Protein AF-A0A7C3GL81-F1 (afdb_monomer_lite)

Structure (mmCIF, N/CA/C/O backbone):
data_AF-A0A7C3GL81-F1
#
_entry.id   AF-A0A7C3GL81-F1
#
loop_
_atom_site.group_PDB
_atom_site.id
_atom_site.type_symbol
_atom_site.label_atom_id
_atom_site.label_alt_id
_atom_site.label_comp_id
_atom_site.label_asym_id
_atom_site.label_entity_id
_atom_site.label_seq_id
_atom_site.pdbx_PDB_ins_code
_atom_site.Cartn_x
_atom_site.Cartn_y
_atom_site.Cartn_z
_atom_site.occupancy
_atom_site.B_iso_or_equiv
_atom_site.auth_seq_id
_atom_site.auth_comp_id
_atom_site.auth_asym_id
_atom_site.auth_atom_id
_atom_site.pdbx_PDB_model_num
ATOM 1 N N . MET A 1 1 ? -29.809 -11.825 42.751 1.00 49.56 1 MET A N 1
ATOM 2 C CA . MET A 1 1 ? -29.399 -10.434 43.051 1.00 49.56 1 MET A CA 1
ATOM 3 C C . MET A 1 1 ? -27.890 -10.346 43.353 1.00 49.56 1 MET A C 1
ATOM 5 O O . MET A 1 1 ? -27.544 -10.144 44.506 1.00 49.56 1 MET A O 1
ATOM 9 N N . PRO A 1 2 ? -26.972 -10.504 42.373 1.00 63.97 2 PRO A N 1
ATOM 10 C CA . PRO A 1 2 ? -25.518 -10.467 42.632 1.00 63.97 2 PRO A CA 1
ATOM 11 C C . PRO A 1 2 ? -24.850 -9.123 42.274 1.00 63.97 2 PRO A C 1
ATOM 13 O O . PRO A 1 2 ? -23.779 -8.799 42.774 1.00 63.97 2 PRO A O 1
ATOM 16 N N . THR A 1 3 ? -25.470 -8.315 41.407 1.00 67.38 3 THR A N 1
ATOM 17 C CA . THR A 1 3 ? -24.826 -7.128 40.818 1.00 67.38 3 THR A CA 1
ATOM 18 C C . THR A 1 3 ? -24.644 -5.985 41.809 1.00 67.38 3 THR A C 1
ATOM 20 O O . THR A 1 3 ? -23.680 -5.244 41.684 1.00 67.38 3 THR A O 1
ATOM 23 N N . TYR A 1 4 ? -25.535 -5.834 42.795 1.00 77.88 4 TYR A N 1
ATOM 24 C CA . TYR A 1 4 ? -25.469 -4.733 43.765 1.00 77.88 4 TYR A CA 1
ATOM 25 C C . TYR A 1 4 ? -24.313 -4.908 44.761 1.00 77.88 4 TYR A C 1
ATOM 27 O O . TYR A 1 4 ? -23.528 -3.982 44.933 1.00 77.88 4 TYR A O 1
ATOM 35 N N . GLN A 1 5 ? -24.159 -6.108 45.339 1.00 81.31 5 GLN A N 1
ATOM 36 C CA . GLN A 1 5 ? -23.033 -6.439 46.227 1.00 81.31 5 GLN A CA 1
ATOM 37 C C . GLN A 1 5 ? -21.693 -6.351 45.489 1.00 81.31 5 GLN A C 1
ATOM 39 O O . GLN A 1 5 ? -20.753 -5.744 45.992 1.00 81.31 5 GLN A O 1
ATOM 44 N N . ALA A 1 6 ? -21.633 -6.866 44.256 1.00 81.38 6 ALA A N 1
ATOM 45 C CA . ALA A 1 6 ? -20.440 -6.751 43.425 1.00 81.38 6 ALA A CA 1
ATOM 46 C C . ALA A 1 6 ? -20.086 -5.281 43.132 1.00 81.38 6 ALA A C 1
ATOM 48 O O . ALA A 1 6 ? -18.950 -4.872 43.347 1.00 81.38 6 ALA A O 1
ATOM 49 N N . CYS A 1 7 ? -21.053 -4.457 42.709 1.00 87.75 7 CYS A N 1
ATOM 50 C CA . CYS A 1 7 ? -20.833 -3.025 42.474 1.00 87.75 7 CYS A CA 1
ATOM 51 C C . CYS A 1 7 ? -20.279 -2.314 43.722 1.00 87.75 7 CYS A C 1
ATOM 53 O O . CYS A 1 7 ? -19.365 -1.500 43.609 1.00 87.75 7 CYS A O 1
ATOM 55 N N . GLN A 1 8 ? -20.777 -2.676 44.908 1.00 84.44 8 GLN A N 1
ATOM 56 C CA . GLN A 1 8 ? -20.340 -2.118 46.186 1.00 84.44 8 GLN A CA 1
ATOM 57 C C . GLN A 1 8 ? -18.886 -2.491 46.526 1.00 84.44 8 GLN A C 1
ATOM 59 O O . GLN A 1 8 ? -18.119 -1.618 46.921 1.00 84.44 8 GLN A O 1
ATOM 64 N N . TRP A 1 9 ? -18.482 -3.749 46.307 1.00 88.81 9 TRP A N 1
ATOM 65 C CA . TRP A 1 9 ? -17.092 -4.195 46.498 1.00 88.81 9 TRP A CA 1
ATOM 66 C C . TRP A 1 9 ? -16.104 -3.535 45.535 1.00 88.81 9 TRP A C 1
ATOM 68 O O . TRP A 1 9 ? -14.970 -3.262 45.916 1.00 88.81 9 TRP A O 1
ATOM 78 N N . PHE A 1 10 ? -16.532 -3.243 44.306 1.00 86.25 10 PHE A N 1
ATOM 79 C CA . PHE A 1 10 ? -15.693 -2.595 43.294 1.00 86.25 10 PHE A CA 1
ATOM 80 C C . PHE A 1 10 ? -15.758 -1.057 43.324 1.00 86.25 10 PHE A C 1
ATOM 82 O O . PHE A 1 10 ? -15.148 -0.409 42.477 1.00 86.25 10 PHE A O 1
ATOM 89 N N . GLY A 1 11 ? -16.491 -0.456 44.271 1.00 90.81 11 GLY A N 1
ATOM 90 C CA . GLY A 1 11 ? -16.599 1.002 44.397 1.00 90.81 11 GLY A CA 1
ATOM 91 C C . GLY A 1 11 ? -17.314 1.681 43.221 1.00 90.81 11 GLY A C 1
ATOM 92 O O . GLY A 1 11 ? -17.071 2.852 42.939 1.00 90.81 11 GLY A O 1
ATOM 93 N N . VAL A 1 12 ? -18.187 0.959 42.515 1.00 89.12 12 VAL A N 1
ATOM 94 C CA . VAL A 1 12 ? -18.906 1.455 41.333 1.00 89.12 12 VAL A CA 1
ATOM 95 C C . VAL A 1 12 ? -20.392 1.550 41.644 1.00 89.12 12 VAL A C 1
ATOM 97 O O . VAL A 1 12 ? -20.953 0.689 42.318 1.00 89.12 12 VAL A O 1
ATOM 100 N N . THR A 1 13 ? -21.079 2.571 41.132 1.00 92.00 13 THR A N 1
ATOM 101 C CA . THR A 1 13 ? -22.537 2.616 41.289 1.00 92.00 13 THR A CA 1
ATOM 102 C C . THR A 1 13 ? -23.201 1.617 40.330 1.00 92.00 13 THR A C 1
ATOM 104 O O . THR A 1 13 ? -22.760 1.472 39.184 1.00 92.00 13 THR A O 1
ATOM 107 N N . PRO A 1 14 ? -24.300 0.956 40.733 1.00 88.50 14 PRO A N 1
ATOM 108 C CA . PRO A 1 14 ? -25.060 0.076 39.843 1.00 88.50 14 PRO A CA 1
ATOM 109 C C . PRO A 1 14 ? -25.493 0.774 38.547 1.00 88.50 14 PRO A C 1
ATOM 111 O O . PRO A 1 14 ? -25.422 0.187 37.469 1.00 88.50 14 PRO A O 1
ATOM 114 N N . GLN A 1 15 ? -25.861 2.056 38.630 1.00 88.69 15 GLN A N 1
ATOM 115 C CA . GLN A 1 15 ? -26.207 2.876 37.469 1.00 88.69 15 GLN A CA 1
ATOM 116 C C . GLN A 1 15 ? -25.022 3.036 36.506 1.00 88.69 15 GLN A C 1
ATOM 118 O O . GLN A 1 15 ? -25.187 2.847 35.301 1.00 88.69 15 GLN A O 1
ATOM 123 N N . ALA A 1 16 ? -23.821 3.322 37.019 1.00 89.44 16 ALA A N 1
ATOM 124 C CA . ALA A 1 16 ? -22.616 3.414 36.199 1.00 89.44 16 ALA A CA 1
ATOM 125 C C . ALA A 1 16 ? -22.264 2.069 35.541 1.00 89.44 16 ALA A C 1
ATOM 127 O O . ALA A 1 16 ? -21.903 2.051 34.364 1.00 89.44 16 ALA A O 1
ATOM 128 N N . TYR A 1 17 ? -22.444 0.944 36.245 1.00 90.19 17 TYR A N 1
ATOM 129 C CA . TYR A 1 17 ? -22.251 -0.399 35.684 1.00 90.19 17 TYR A CA 1
ATOM 130 C C . TYR A 1 17 ? -23.191 -0.675 34.501 1.00 90.19 17 TYR A C 1
ATOM 132 O O . TYR A 1 17 ? -22.742 -1.067 33.421 1.00 90.19 17 TYR A O 1
ATOM 140 N N . TYR A 1 18 ? -24.495 -0.431 34.660 1.00 91.81 18 TYR A N 1
ATOM 141 C CA . TYR A 1 18 ? -25.458 -0.647 33.576 1.00 91.81 18 TYR A CA 1
ATOM 142 C C . TYR A 1 18 ? -25.255 0.327 32.409 1.00 91.81 18 TYR A C 1
ATOM 144 O O . TYR A 1 18 ? -25.383 -0.073 31.251 1.00 91.81 18 TYR A O 1
ATOM 152 N N . GLN A 1 19 ? -24.883 1.581 32.681 1.00 91.94 19 GLN A N 1
ATOM 153 C CA . GLN A 1 19 ? -24.527 2.547 31.640 1.00 91.94 19 GLN A CA 1
ATOM 154 C C . GLN A 1 19 ? -23.263 2.137 30.876 1.00 91.94 19 GLN A C 1
ATOM 156 O O . GLN A 1 19 ? -23.238 2.248 29.652 1.00 91.94 19 GLN A O 1
ATOM 161 N N . ALA A 1 20 ? -22.224 1.646 31.561 1.00 91.31 20 ALA A N 1
ATOM 162 C CA . ALA A 1 20 ? -21.022 1.108 30.929 1.00 91.31 20 ALA A CA 1
ATOM 163 C C . ALA A 1 20 ? -21.363 -0.084 30.030 1.00 91.31 20 ALA A C 1
ATOM 165 O O . ALA A 1 20 ? -21.107 -0.011 28.833 1.00 91.31 20 ALA A O 1
ATOM 166 N N . ARG A 1 21 ? -22.094 -1.082 30.546 1.00 92.81 21 ARG A N 1
ATOM 167 C CA . ARG A 1 21 ? -22.552 -2.215 29.729 1.00 92.81 21 ARG A CA 1
ATOM 168 C C . ARG A 1 21 ? -23.372 -1.784 28.519 1.00 92.81 21 ARG A C 1
ATOM 170 O O . ARG A 1 21 ? -23.190 -2.327 27.437 1.00 92.81 21 ARG A O 1
ATOM 177 N N . LYS A 1 22 ? -24.259 -0.796 28.667 1.00 94.06 22 LYS A N 1
ATOM 178 C CA . LYS A 1 22 ? -25.040 -0.265 27.542 1.00 94.06 22 LYS A CA 1
ATOM 179 C C . LYS A 1 22 ? -24.151 0.420 26.499 1.00 94.06 22 LYS A C 1
ATOM 181 O O . LYS A 1 22 ? -24.423 0.289 25.310 1.00 94.06 22 LYS A O 1
ATOM 186 N N . ARG A 1 23 ? -23.101 1.136 26.921 1.00 94.00 23 ARG A N 1
ATOM 187 C CA . ARG A 1 23 ? -22.099 1.714 26.009 1.00 94.00 23 ARG A CA 1
ATOM 188 C C . ARG A 1 23 ? -21.318 0.625 25.283 1.00 94.00 23 ARG A C 1
ATOM 190 O O . ARG A 1 23 ? -21.153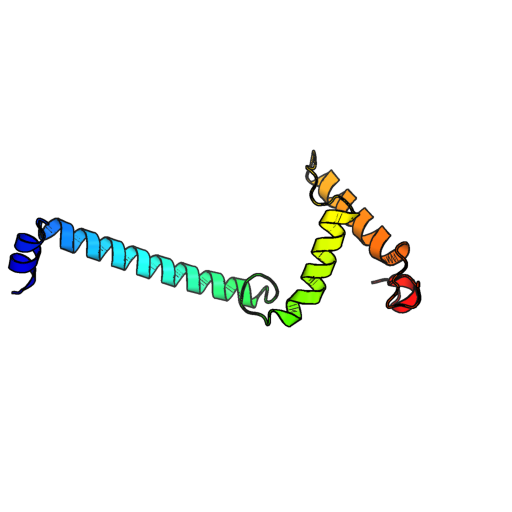 0.742 24.076 1.00 94.00 23 ARG A O 1
ATOM 197 N N . ASP A 1 24 ? -20.900 -0.419 25.989 1.00 95.19 24 ASP A N 1
ATOM 198 C CA . ASP A 1 24 ? -20.142 -1.526 25.402 1.00 95.19 24 ASP A CA 1
ATOM 199 C C . ASP A 1 24 ? -20.989 -2.285 24.382 1.00 95.19 24 ASP A C 1
ATOM 201 O O . ASP A 1 24 ? -20.570 -2.428 23.242 1.00 95.19 24 ASP A O 1
ATOM 205 N N . LEU A 1 25 ? -22.238 -2.619 24.722 1.00 94.75 25 LEU A N 1
ATOM 206 C CA . LEU A 1 25 ? -23.193 -3.211 23.779 1.00 94.75 25 LEU A CA 1
ATOM 207 C C . LEU A 1 25 ? -23.406 -2.337 22.536 1.00 94.75 25 LEU A C 1
ATOM 209 O O . LEU A 1 25 ? -23.529 -2.852 21.428 1.00 94.75 25 LEU A O 1
ATOM 213 N N . ARG A 1 26 ? -23.446 -1.009 22.704 1.00 95.00 26 ARG A N 1
ATOM 214 C CA . ARG A 1 26 ? -23.606 -0.074 21.584 1.00 95.00 26 ARG A CA 1
ATOM 215 C C . ARG A 1 26 ? -22.363 -0.039 20.694 1.00 95.00 26 ARG A C 1
ATOM 217 O O . ARG A 1 26 ? -22.514 -0.074 19.479 1.00 95.00 26 ARG A O 1
ATOM 224 N N . LYS A 1 27 ? -21.165 -0.027 21.289 1.00 94.00 27 LYS A N 1
ATOM 225 C CA . LYS A 1 27 ? -19.887 -0.131 20.566 1.00 94.00 27 LYS A CA 1
ATOM 226 C C . LYS A 1 27 ? -19.766 -1.458 19.831 1.00 94.00 27 LYS A C 1
ATOM 228 O O . LYS A 1 27 ? -19.325 -1.470 18.692 1.00 94.00 27 LYS A O 1
ATOM 233 N N . GLU A 1 28 ? -20.169 -2.556 20.463 1.00 95.62 28 GLU A N 1
ATOM 234 C CA . GLU A 1 28 ? -20.166 -3.889 19.863 1.00 95.62 28 GLU A CA 1
ATOM 235 C C . GLU A 1 28 ? -21.101 -3.923 18.648 1.00 95.62 28 GLU A C 1
ATOM 237 O O . GLU A 1 28 ? -20.696 -4.333 17.566 1.00 95.62 28 GLU A O 1
ATOM 242 N N . ALA A 1 29 ? -22.328 -3.411 18.792 1.00 94.88 29 ALA A N 1
ATOM 243 C CA . ALA A 1 29 ? -23.290 -3.327 17.695 1.00 94.88 29 ALA A CA 1
ATOM 244 C C . ALA A 1 29 ? -22.781 -2.450 16.538 1.00 94.88 29 ALA A C 1
ATOM 246 O O . ALA A 1 29 ? -22.895 -2.828 15.372 1.00 94.88 29 ALA A O 1
ATOM 247 N N . GLU A 1 30 ? -22.185 -1.299 16.851 1.00 96.12 30 GLU A N 1
ATOM 248 C CA . GLU A 1 30 ? -21.570 -0.413 15.863 1.00 96.12 30 GLU A CA 1
ATOM 249 C C . GLU A 1 30 ? -20.381 -1.085 15.164 1.00 96.12 30 GLU A C 1
ATOM 251 O O . GLU A 1 30 ? -20.305 -1.083 13.936 1.00 96.12 30 GLU A O 1
ATOM 256 N N . ALA A 1 31 ? -19.494 -1.735 15.919 1.00 93.25 31 ALA A N 1
ATOM 257 C CA . ALA A 1 31 ? -18.364 -2.476 15.377 1.00 93.25 31 ALA A CA 1
ATOM 258 C C . ALA A 1 31 ? -18.829 -3.608 14.453 1.00 93.25 31 ALA A C 1
ATOM 260 O O . ALA A 1 31 ? -18.269 -3.779 13.373 1.00 93.25 31 ALA A O 1
ATOM 261 N N . GLN A 1 32 ? -19.882 -4.342 14.822 1.00 94.25 32 GLN A N 1
ATOM 262 C CA . GLN A 1 32 ? -20.465 -5.381 13.970 1.00 94.25 32 GLN A CA 1
ATOM 263 C C . GLN A 1 32 ? -21.007 -4.806 12.657 1.00 94.25 32 GLN A C 1
ATOM 265 O O . GLN A 1 32 ? -20.755 -5.372 11.591 1.00 94.25 32 GLN A O 1
ATOM 270 N N . LEU A 1 33 ? -21.687 -3.656 12.709 1.00 95.38 33 LEU A N 1
ATOM 271 C CA . LEU A 1 33 ? -22.167 -2.968 11.511 1.00 95.38 33 LEU A CA 1
ATOM 272 C C . LEU A 1 33 ? -21.003 -2.518 10.616 1.00 95.38 33 LEU A C 1
ATOM 274 O O . LEU A 1 33 ? -21.011 -2.780 9.413 1.00 95.38 33 LEU A O 1
ATOM 278 N N . ILE A 1 34 ? -19.973 -1.900 11.199 1.00 93.88 34 ILE A N 1
ATOM 279 C CA . ILE A 1 34 ? -18.763 -1.483 10.479 1.00 93.88 34 ILE A CA 1
ATOM 280 C C . ILE A 1 34 ? -18.090 -2.693 9.827 1.00 93.88 34 ILE A C 1
ATOM 282 O O . ILE A 1 34 ? -17.746 -2.642 8.647 1.00 93.88 34 ILE A O 1
ATOM 286 N N . LEU A 1 35 ? -17.932 -3.801 10.554 1.00 89.38 35 LEU A N 1
ATOM 287 C CA . LEU A 1 35 ? -17.336 -5.024 10.020 1.00 89.38 35 LEU A CA 1
ATOM 288 C C . LEU A 1 35 ? -18.149 -5.592 8.854 1.00 89.38 35 LEU A C 1
ATOM 290 O O . LEU A 1 35 ? -17.558 -6.039 7.870 1.00 89.38 35 LEU A O 1
ATOM 294 N N . ALA A 1 36 ? -19.480 -5.558 8.931 1.00 90.38 36 ALA A N 1
ATOM 295 C CA . ALA A 1 36 ? -20.344 -5.968 7.831 1.00 90.38 36 ALA A CA 1
ATOM 296 C C . ALA A 1 36 ? -20.135 -5.083 6.588 1.00 90.38 36 ALA A C 1
ATOM 298 O O . ALA A 1 36 ? -19.892 -5.604 5.499 1.00 90.38 36 ALA A O 1
ATOM 299 N N . LEU A 1 37 ? -20.123 -3.757 6.754 1.00 90.50 37 LEU A N 1
ATOM 300 C CA . LEU A 1 37 ? -19.884 -2.808 5.660 1.00 90.50 37 LEU A CA 1
ATOM 301 C C . LEU A 1 37 ? -18.494 -2.979 5.033 1.00 90.50 37 LEU A C 1
ATOM 303 O O . LEU A 1 37 ? -18.358 -3.043 3.810 1.00 90.50 37 LEU A O 1
ATOM 307 N N . VAL A 1 38 ? -17.455 -3.111 5.861 1.00 86.69 38 VAL A N 1
ATOM 308 C CA . VAL A 1 38 ? -16.077 -3.330 5.402 1.00 86.69 38 VAL A CA 1
ATOM 309 C C . VAL A 1 38 ? -15.968 -4.631 4.605 1.00 86.69 38 VAL A C 1
ATOM 311 O O . VAL A 1 38 ? -15.294 -4.655 3.574 1.00 86.69 38 VAL A O 1
ATOM 314 N N . ARG A 1 39 ? -16.639 -5.708 5.036 1.00 83.56 39 ARG A N 1
ATOM 315 C CA . ARG A 1 39 ? -16.675 -6.976 4.291 1.00 83.56 39 ARG A CA 1
ATOM 316 C C . ARG A 1 39 ? -17.300 -6.802 2.905 1.00 83.56 39 ARG A C 1
ATOM 318 O O . ARG A 1 39 ? -16.734 -7.312 1.941 1.00 83.56 39 ARG A O 1
ATOM 325 N N . GLU A 1 40 ? -18.394 -6.054 2.780 1.00 86.81 40 GLU A N 1
ATOM 326 C CA . GLU A 1 40 ? -19.028 -5.788 1.479 1.00 86.81 40 GLU A CA 1
ATOM 327 C C . GLU A 1 40 ? -18.145 -4.959 0.539 1.00 86.81 40 GLU A C 1
ATOM 329 O O . GLU A 1 40 ? -18.015 -5.281 -0.643 1.00 86.81 40 GLU A O 1
ATOM 334 N N . ILE A 1 41 ? -17.458 -3.939 1.059 1.00 83.56 41 ILE A N 1
ATOM 335 C CA . ILE A 1 41 ? -16.496 -3.154 0.270 1.00 83.56 41 ILE A CA 1
ATOM 336 C C . ILE A 1 41 ? -15.341 -4.045 -0.210 1.00 83.56 41 ILE A C 1
ATOM 338 O O . ILE A 1 41 ? -14.945 -3.984 -1.376 1.00 83.56 41 ILE A O 1
ATOM 342 N N . ARG A 1 42 ? -14.822 -4.920 0.660 1.00 77.06 42 ARG A N 1
ATOM 343 C CA . ARG A 1 42 ? -13.718 -5.834 0.324 1.00 77.06 42 ARG A CA 1
ATOM 344 C C . ARG A 1 42 ? -14.082 -6.864 -0.736 1.00 77.06 42 ARG A C 1
ATOM 346 O O . ARG A 1 42 ? -13.225 -7.182 -1.552 1.00 77.06 42 ARG A O 1
ATOM 353 N N . LYS A 1 43 ? -15.333 -7.333 -0.795 1.00 77.94 43 LYS A N 1
ATOM 354 C CA . LYS A 1 43 ? -15.791 -8.200 -1.897 1.00 77.94 43 LYS A CA 1
ATOM 355 C C . LYS A 1 43 ? -15.612 -7.533 -3.265 1.00 77.94 43 LYS A C 1
ATOM 357 O O . LYS A 1 43 ? -15.274 -8.210 -4.228 1.00 77.94 43 LYS A O 1
ATOM 362 N N . ARG A 1 44 ? -15.790 -6.208 -3.346 1.00 78.81 44 ARG A N 1
ATOM 363 C CA . ARG A 1 44 ? -15.583 -5.424 -4.579 1.00 78.81 44 ARG A CA 1
ATOM 364 C C . ARG A 1 44 ? -14.106 -5.110 -4.847 1.00 78.81 44 ARG A C 1
ATOM 366 O O . ARG A 1 44 ? -13.729 -4.878 -5.990 1.00 78.81 44 ARG A O 1
ATOM 373 N N . HIS A 1 45 ? -13.265 -5.131 -3.811 1.00 69.50 45 HIS A N 1
ATOM 374 C CA . HIS A 1 45 ? -11.833 -4.832 -3.889 1.00 69.50 45 HIS A CA 1
ATOM 375 C C . HIS A 1 45 ? -10.981 -5.880 -3.147 1.00 69.50 45 HIS A C 1
ATOM 377 O O . HIS A 1 45 ? -10.373 -5.565 -2.121 1.00 69.50 45 HIS A O 1
ATOM 383 N N . PRO A 1 46 ? -10.862 -7.114 -3.674 1.00 63.25 46 PRO A N 1
ATOM 384 C CA . PRO A 1 46 ? -10.232 -8.236 -2.965 1.00 63.25 46 PRO A CA 1
ATOM 385 C C . PRO A 1 46 ? -8.739 -8.027 -2.663 1.00 63.25 46 PRO A C 1
ATOM 387 O O . PRO A 1 46 ? -8.186 -8.646 -1.760 1.00 63.25 46 PRO A O 1
ATOM 390 N N . ARG A 1 47 ? -8.071 -7.119 -3.386 1.00 63.19 47 ARG A N 1
ATOM 391 C CA . ARG A 1 47 ? -6.649 -6.793 -3.178 1.00 63.19 47 ARG A CA 1
ATOM 392 C C . ARG A 1 47 ? -6.414 -5.703 -2.121 1.00 63.19 47 ARG A C 1
ATOM 394 O O . ARG A 1 47 ? -5.267 -5.449 -1.761 1.00 63.19 47 ARG A O 1
ATOM 401 N N . MET A 1 48 ? -7.468 -5.054 -1.614 1.00 61.66 48 MET A N 1
ATOM 402 C CA . MET A 1 48 ? -7.361 -4.046 -0.556 1.00 61.66 48 MET A CA 1
ATOM 403 C C . MET A 1 48 ? -7.666 -4.651 0.816 1.00 61.66 48 MET A C 1
ATOM 405 O O . MET A 1 48 ? -8.814 -4.901 1.165 1.00 61.66 48 MET A O 1
ATOM 409 N N . GLY A 1 49 ? -6.618 -4.800 1.629 1.00 61.06 49 GLY A N 1
ATOM 410 C CA . GLY A 1 49 ? -6.733 -4.987 3.073 1.00 61.06 49 GLY A CA 1
ATOM 411 C C . GLY A 1 49 ? -7.303 -6.339 3.512 1.00 61.06 49 GLY A C 1
ATOM 412 O O . GLY A 1 49 ? -8.506 -6.516 3.649 1.00 61.06 49 GLY A O 1
ATOM 413 N N . ALA A 1 50 ? -6.400 -7.239 3.892 1.00 58.06 50 ALA A N 1
ATOM 414 C CA . ALA A 1 50 ? -6.606 -8.281 4.904 1.00 58.06 50 ALA A CA 1
ATOM 415 C C . ALA A 1 50 ? -7.501 -9.500 4.594 1.00 58.06 50 ALA A C 1
ATOM 417 O O . ALA A 1 50 ? -7.664 -10.327 5.485 1.00 58.06 50 ALA A O 1
ATOM 418 N N . VAL A 1 51 ? -8.013 -9.696 3.375 1.00 53.59 51 VAL A N 1
ATOM 419 C CA . VAL A 1 51 ? -8.622 -10.989 2.979 1.00 53.59 51 VAL A CA 1
ATOM 420 C C . VAL A 1 51 ? -8.045 -11.449 1.639 1.00 53.59 51 VAL A C 1
ATOM 422 O O . VAL A 1 5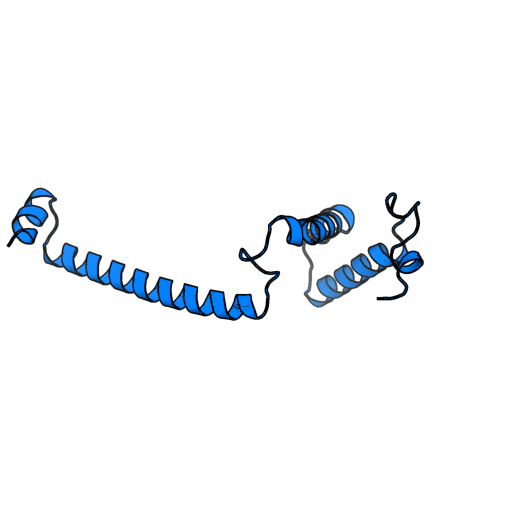1 ? -8.728 -11.525 0.627 1.00 53.59 51 VAL A O 1
ATOM 425 N N . GLY A 1 52 ? -6.739 -11.691 1.637 1.00 59.34 52 GLY A N 1
ATOM 426 C CA . GLY A 1 52 ? -5.988 -12.273 0.529 1.00 59.34 52 GLY A CA 1
ATOM 427 C C . GLY A 1 52 ? -4.702 -12.868 1.085 1.00 59.34 52 GLY A C 1
ATOM 428 O O . GLY A 1 52 ? -4.201 -12.388 2.109 1.00 59.34 52 GLY A O 1
ATOM 429 N N . ASN A 1 53 ? -4.189 -13.928 0.463 1.00 61.56 53 ASN A N 1
ATOM 430 C CA . ASN A 1 53 ? -2.953 -14.534 0.922 1.00 61.56 53 ASN A CA 1
ATOM 431 C C .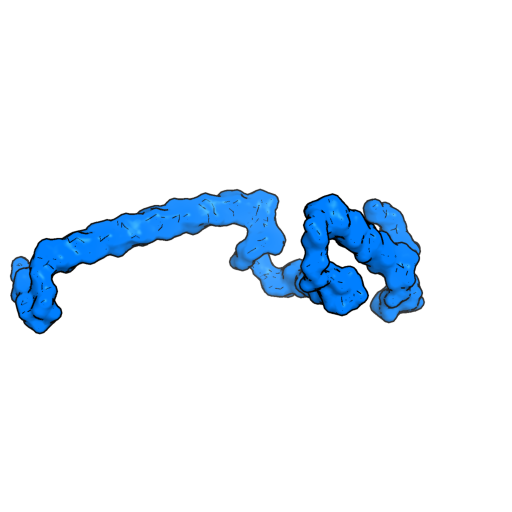 ASN A 1 53 ? -1.830 -13.483 0.859 1.00 61.56 53 ASN A C 1
ATOM 433 O O . ASN A 1 53 ? -1.723 -12.735 -0.116 1.00 61.56 53 ASN A O 1
ATOM 437 N N . ALA A 1 54 ? -0.987 -13.395 1.892 1.00 66.19 54 ALA A N 1
ATOM 438 C CA . ALA A 1 54 ? 0.127 -12.447 1.905 1.00 66.19 54 ALA A CA 1
ATOM 439 C C . ALA A 1 54 ? 1.039 -12.619 0.673 1.00 66.19 54 ALA A C 1
ATOM 441 O O . ALA A 1 54 ? 1.612 -11.633 0.202 1.00 66.19 54 ALA A O 1
ATOM 442 N N . TYR A 1 55 ? 1.104 -13.842 0.133 1.00 71.00 55 TYR A N 1
ATOM 443 C CA . TYR A 1 55 ? 1.797 -14.183 -1.108 1.00 71.00 55 TYR A CA 1
ATOM 444 C C . TYR A 1 55 ? 1.223 -13.466 -2.342 1.00 71.00 55 TYR A C 1
ATOM 446 O O . TYR A 1 55 ? 1.998 -12.908 -3.115 1.00 71.00 55 TYR A O 1
ATOM 454 N N . ASP A 1 56 ? -0.101 -13.370 -2.491 1.00 73.88 56 ASP A N 1
ATOM 455 C CA . ASP A 1 56 ? -0.738 -12.755 -3.673 1.00 73.88 56 ASP A CA 1
ATOM 456 C C . ASP A 1 56 ? -0.468 -11.246 -3.752 1.00 73.88 56 ASP A C 1
ATOM 458 O O . ASP A 1 56 ? -0.403 -10.650 -4.827 1.00 73.88 56 ASP A O 1
ATOM 462 N N . ASN A 1 57 ? -0.269 -10.610 -2.596 1.00 76.88 57 ASN A N 1
ATOM 463 C CA . ASN A 1 57 ? 0.067 -9.192 -2.504 1.00 76.88 57 ASN A CA 1
ATOM 464 C C . ASN A 1 57 ? 1.586 -8.935 -2.554 1.00 76.88 57 ASN A C 1
ATOM 466 O O . ASN A 1 57 ? 2.017 -7.784 -2.621 1.00 76.88 57 ASN A O 1
ATOM 470 N N . ALA A 1 58 ? 2.427 -9.971 -2.505 1.00 82.69 58 ALA A N 1
ATOM 471 C CA . ALA A 1 58 ? 3.877 -9.797 -2.506 1.00 82.69 58 ALA A CA 1
ATOM 472 C C . ALA A 1 58 ? 4.405 -9.117 -3.790 1.00 82.69 58 ALA A C 1
ATOM 474 O O . ALA A 1 58 ? 5.219 -8.196 -3.663 1.00 82.69 58 ALA A O 1
ATOM 475 N N . PRO A 1 59 ? 3.934 -9.459 -5.010 1.00 83.62 59 PRO A N 1
ATOM 476 C CA . PRO A 1 59 ? 4.322 -8.747 -6.230 1.00 83.62 59 PRO A CA 1
ATOM 477 C C . PRO A 1 59 ? 3.929 -7.264 -6.203 1.00 83.62 59 PRO A C 1
ATOM 479 O O . PRO A 1 59 ? 4.766 -6.401 -6.463 1.00 83.62 59 PRO A O 1
ATOM 482 N N . ALA A 1 60 ? 2.690 -6.962 -5.801 1.00 84.38 60 ALA A N 1
ATOM 483 C CA . ALA A 1 60 ? 2.187 -5.593 -5.692 1.00 84.38 60 ALA A CA 1
ATOM 484 C C . ALA A 1 60 ? 2.953 -4.766 -4.647 1.00 84.38 60 ALA A C 1
ATOM 486 O O . ALA A 1 60 ? 3.299 -3.615 -4.902 1.00 84.38 60 ALA A O 1
ATOM 487 N N . LYS A 1 61 ? 3.280 -5.345 -3.486 1.00 86.94 61 LYS A N 1
ATOM 488 C CA . LYS A 1 61 ? 4.103 -4.680 -2.464 1.00 86.94 61 LYS A CA 1
ATOM 489 C C . LYS A 1 61 ? 5.499 -4.347 -2.974 1.00 86.94 61 LYS A C 1
ATOM 491 O O . LYS A 1 61 ? 5.974 -3.245 -2.719 1.00 86.94 61 LYS A O 1
ATOM 496 N N . ARG A 1 62 ? 6.138 -5.271 -3.697 1.00 89.81 62 ARG A N 1
ATOM 497 C CA . ARG A 1 62 ? 7.461 -5.041 -4.292 1.00 89.81 62 ARG A CA 1
ATOM 498 C C . ARG A 1 62 ? 7.417 -3.896 -5.300 1.00 89.81 62 ARG A C 1
ATOM 500 O O . ARG A 1 62 ? 8.227 -2.981 -5.196 1.00 89.81 62 ARG A O 1
ATOM 507 N N . LEU A 1 63 ? 6.447 -3.921 -6.217 1.00 88.94 63 LEU A N 1
ATOM 508 C CA . LEU A 1 63 ? 6.239 -2.848 -7.191 1.00 88.94 63 LEU A CA 1
ATOM 509 C C . LEU A 1 63 ? 5.992 -1.502 -6.496 1.00 88.94 63 LEU A C 1
ATOM 511 O O . LEU A 1 63 ? 6.660 -0.521 -6.797 1.00 88.94 63 LEU A O 1
ATOM 515 N N . ASN A 1 64 ? 5.092 -1.462 -5.513 1.00 88.88 64 ASN A N 1
ATOM 516 C CA . ASN A 1 64 ? 4.810 -0.241 -4.759 1.00 88.88 64 ASN A CA 1
ATOM 517 C C . ASN A 1 64 ? 6.031 0.270 -3.984 1.00 88.88 64 ASN A C 1
ATOM 519 O O . ASN A 1 64 ? 6.184 1.478 -3.833 1.00 88.88 64 ASN A O 1
ATOM 523 N N . GLY A 1 65 ? 6.879 -0.630 -3.479 1.00 92.62 65 GLY A N 1
ATOM 524 C CA . GLY A 1 65 ? 8.150 -0.278 -2.852 1.00 92.62 65 GLY A CA 1
ATOM 525 C C . GLY A 1 65 ? 9.050 0.463 -3.833 1.00 92.62 65 GLY A C 1
ATOM 526 O O . GLY A 1 65 ? 9.380 1.615 -3.584 1.00 92.62 65 GLY A O 1
ATOM 527 N N . ILE A 1 66 ? 9.322 -0.157 -4.983 1.00 92.50 66 ILE A N 1
ATOM 528 C CA . ILE A 1 66 ? 10.100 0.420 -6.089 1.00 92.50 66 ILE A CA 1
ATOM 529 C C . ILE A 1 66 ? 9.574 1.806 -6.475 1.00 92.50 66 ILE A C 1
ATOM 531 O O . ILE A 1 66 ? 10.332 2.768 -6.516 1.00 92.50 66 ILE A O 1
ATOM 535 N N . LEU A 1 67 ? 8.274 1.923 -6.762 1.00 91.88 67 LEU A N 1
ATOM 536 C CA . LEU A 1 67 ? 7.690 3.183 -7.225 1.00 91.88 67 LEU A CA 1
ATOM 537 C C . LEU A 1 67 ? 7.847 4.300 -6.183 1.00 91.88 67 LEU A C 1
ATOM 539 O O . LEU A 1 67 ? 8.102 5.451 -6.524 1.00 91.88 67 LEU A O 1
ATOM 543 N N . LYS A 1 68 ? 7.750 3.966 -4.895 1.00 91.56 68 LYS A N 1
ATOM 544 C CA . LYS A 1 68 ? 7.944 4.938 -3.816 1.00 91.56 68 LYS A CA 1
ATOM 545 C C . LYS A 1 68 ? 9.407 5.327 -3.633 1.00 91.56 68 LYS A C 1
ATOM 547 O O . LYS A 1 68 ? 9.678 6.511 -3.479 1.00 91.56 68 LYS A O 1
ATOM 552 N N . THR A 1 69 ? 10.323 4.359 -3.639 1.00 91.56 69 THR A N 1
ATOM 553 C CA . THR A 1 69 ? 11.732 4.589 -3.287 1.00 91.56 69 THR A CA 1
ATOM 554 C C . THR A 1 69 ? 12.580 5.062 -4.459 1.00 91.56 69 THR A C 1
ATOM 556 O O . THR A 1 69 ? 13.434 5.918 -4.274 1.00 91.56 69 THR A O 1
ATOM 559 N N . GLU A 1 70 ? 12.362 4.511 -5.653 1.00 92.81 70 GLU A N 1
ATOM 560 C CA . GLU A 1 70 ? 13.196 4.769 -6.834 1.00 92.81 70 GLU A CA 1
ATOM 561 C C . GLU A 1 70 ? 12.592 5.846 -7.742 1.00 92.81 70 GLU A C 1
ATOM 563 O O . GLU A 1 70 ? 13.327 6.629 -8.331 1.00 92.81 70 GLU A O 1
ATOM 568 N N . TYR A 1 71 ? 11.259 5.934 -7.814 1.00 92.38 71 TYR A N 1
ATOM 569 C CA . TYR A 1 71 ? 10.551 6.921 -8.645 1.00 92.38 71 TYR A CA 1
ATOM 570 C C . TYR A 1 71 ? 9.989 8.099 -7.840 1.00 92.38 71 TYR A C 1
ATOM 572 O O . TYR A 1 71 ? 9.131 8.837 -8.320 1.00 92.38 71 TYR A O 1
ATOM 580 N N . LEU A 1 72 ? 10.462 8.273 -6.601 1.00 88.12 72 LEU A N 1
ATOM 581 C CA . LEU A 1 72 ? 10.152 9.409 -5.726 1.00 88.12 72 LEU A CA 1
ATOM 582 C C . LEU A 1 72 ? 8.655 9.623 -5.445 1.00 88.12 72 LEU A C 1
ATOM 584 O O . LEU A 1 72 ? 8.257 10.701 -5.001 1.00 88.12 72 LEU A O 1
ATOM 588 N N . LEU A 1 73 ? 7.809 8.600 -5.612 1.00 90.75 73 LEU A N 1
ATOM 589 C CA . LEU A 1 73 ? 6.376 8.719 -5.314 1.00 90.75 73 LEU A CA 1
ATOM 590 C C . LEU A 1 73 ? 6.064 8.805 -3.809 1.00 90.75 73 LEU A C 1
ATOM 592 O O . LEU A 1 73 ? 4.902 8.944 -3.431 1.00 90.75 73 LEU A O 1
ATOM 596 N N . SER A 1 74 ? 7.073 8.718 -2.937 1.00 90.12 74 SER A N 1
ATOM 597 C CA . SER A 1 74 ? 6.950 9.059 -1.514 1.00 90.12 74 SER A CA 1
ATOM 598 C C . SER A 1 74 ? 7.131 10.551 -1.214 1.00 90.12 74 SER A C 1
ATOM 600 O O . SER A 1 74 ? 7.043 10.939 -0.050 1.00 90.12 74 SER A O 1
ATOM 602 N N . SER A 1 75 ? 7.426 11.377 -2.221 1.00 88.31 75 SER A N 1
ATOM 603 C CA . SER A 1 75 ? 7.595 12.822 -2.057 1.00 88.31 75 SER A CA 1
ATOM 604 C C . SER A 1 75 ? 6.257 13.552 -1.888 1.00 88.31 75 SER A C 1
ATOM 606 O O . SER A 1 75 ? 5.179 13.014 -2.154 1.00 88.31 75 SER A O 1
ATOM 608 N N . LEU A 1 76 ? 6.325 14.789 -1.392 1.00 91.00 76 LEU A N 1
ATOM 609 C CA . LEU A 1 76 ? 5.159 15.660 -1.307 1.00 91.00 76 LEU A CA 1
ATOM 610 C C . LEU A 1 76 ? 4.866 16.256 -2.683 1.00 91.00 76 LEU A C 1
ATOM 612 O O . LEU A 1 76 ? 5.744 16.851 -3.305 1.00 91.00 76 LEU A O 1
ATOM 616 N N . PHE A 1 77 ? 3.613 16.141 -3.119 1.00 92.44 77 PHE A N 1
ATOM 617 C CA . PHE A 1 77 ? 3.149 16.728 -4.369 1.00 92.44 77 PHE A CA 1
ATOM 618 C C . PHE A 1 77 ? 2.418 18.050 -4.106 1.00 92.44 77 PHE A C 1
ATOM 620 O O . PHE A 1 77 ? 1.459 18.064 -3.331 1.00 92.44 77 PHE A O 1
ATOM 627 N N . PRO A 1 78 ? 2.810 19.144 -4.778 1.00 91.88 78 PRO A N 1
ATOM 628 C CA . PRO A 1 78 ? 2.121 20.433 -4.707 1.00 91.88 78 PRO A CA 1
ATOM 629 C C . PRO A 1 78 ? 0.637 20.383 -5.093 1.00 91.88 78 PRO A C 1
ATOM 631 O O . PRO A 1 78 ? -0.159 21.184 -4.607 1.00 91.88 78 PRO A O 1
ATOM 634 N N . SER A 1 79 ? 0.245 19.461 -5.978 1.00 96.12 79 SER A N 1
ATOM 635 C CA . SER A 1 79 ? -1.138 19.327 -6.438 1.00 96.12 79 SER A CA 1
ATOM 636 C C . SER A 1 79 ? -1.490 17.893 -6.841 1.00 96.12 79 SER A C 1
ATOM 638 O O . SER A 1 79 ? -0.626 17.082 -7.180 1.00 96.12 79 SER A O 1
ATOM 640 N N . LYS A 1 80 ? -2.795 17.583 -6.847 1.00 94.62 80 LYS A N 1
ATOM 641 C CA . LYS A 1 80 ? -3.314 16.282 -7.301 1.00 94.62 80 LYS A CA 1
ATOM 642 C C . LYS A 1 80 ? -2.972 16.003 -8.768 1.00 94.62 80 LYS A C 1
ATOM 644 O O . LYS A 1 80 ? -2.672 14.862 -9.099 1.00 94.62 80 LYS A O 1
ATOM 649 N N . SER A 1 81 ? -3.032 17.016 -9.634 1.00 95.50 81 SER A N 1
ATOM 650 C CA . SER A 1 81 ? -2.680 16.875 -11.052 1.00 95.50 81 SER A CA 1
ATOM 651 C C . SER A 1 81 ? -1.218 16.474 -11.217 1.00 95.50 81 SER A C 1
ATOM 653 O O . SER A 1 81 ? -0.941 15.515 -11.928 1.00 95.50 81 SER A O 1
ATOM 655 N N . GLN A 1 82 ? -0.311 17.124 -10.483 1.00 94.25 82 GLN A N 1
ATOM 656 C CA . GLN A 1 82 ? 1.107 16.776 -10.513 1.00 94.25 82 GLN A CA 1
ATOM 657 C C . GLN A 1 82 ? 1.361 15.354 -10.004 1.00 94.25 82 GLN A C 1
ATOM 659 O O . GLN A 1 82 ? 2.111 14.614 -10.627 1.00 94.25 82 GLN A O 1
ATOM 664 N N . ALA A 1 83 ? 0.683 14.927 -8.933 1.00 93.62 83 ALA A N 1
ATOM 665 C CA . ALA A 1 83 ? 0.787 13.548 -8.455 1.00 93.62 83 ALA A CA 1
ATOM 666 C C . ALA A 1 83 ? 0.359 12.527 -9.526 1.00 93.62 83 ALA A C 1
ATOM 668 O O . ALA A 1 83 ? 1.023 11.511 -9.711 1.00 93.62 83 ALA A O 1
ATOM 669 N N . ILE A 1 84 ? -0.734 12.797 -10.250 1.00 94.69 84 ILE A N 1
ATOM 670 C CA . ILE A 1 84 ? -1.213 11.933 -11.340 1.00 94.69 84 ILE A CA 1
ATOM 671 C C . ILE A 1 84 ? -0.189 11.877 -12.478 1.00 94.69 84 ILE A C 1
ATOM 673 O O . ILE A 1 84 ? 0.111 10.790 -12.967 1.00 94.69 84 ILE A O 1
ATOM 677 N N . GLU A 1 85 ? 0.361 13.023 -12.874 1.00 94.94 85 GLU A N 1
ATOM 678 C CA . GLU A 1 85 ? 1.366 13.105 -13.933 1.00 94.94 85 GLU A CA 1
ATOM 679 C C . GLU A 1 85 ? 2.643 12.343 -13.562 1.00 94.94 85 GLU A C 1
ATOM 681 O O . GLU A 1 85 ? 3.103 11.504 -14.334 1.00 94.94 85 GLU A O 1
ATOM 686 N N . THR A 1 86 ? 3.178 12.552 -12.356 1.00 94.12 86 THR A N 1
ATOM 687 C CA . THR A 1 86 ? 4.375 11.838 -11.895 1.00 94.12 86 THR A CA 1
ATOM 688 C C . THR A 1 86 ? 4.128 10.335 -11.785 1.00 94.12 86 THR A C 1
ATOM 690 O O . THR A 1 86 ? 4.997 9.546 -12.146 1.00 94.12 86 THR A O 1
ATOM 693 N N . VAL A 1 87 ? 2.938 9.906 -11.347 1.00 94.38 87 VAL A N 1
ATOM 694 C CA . VAL A 1 87 ? 2.564 8.482 -11.356 1.00 94.38 87 VAL A CA 1
ATOM 695 C C . VAL A 1 87 ? 2.550 7.933 -12.784 1.00 94.38 87 VAL A C 1
ATOM 697 O O . VAL A 1 87 ? 3.104 6.860 -13.019 1.00 94.38 87 VAL A O 1
ATOM 700 N N . ALA A 1 88 ? 1.956 8.653 -13.739 1.00 94.06 88 ALA A N 1
ATOM 701 C CA . ALA A 1 88 ? 1.914 8.234 -15.139 1.00 94.06 88 ALA A CA 1
ATOM 702 C C . ALA A 1 88 ? 3.326 8.111 -15.735 1.00 94.06 88 ALA A C 1
ATOM 704 O O . ALA A 1 88 ? 3.642 7.102 -16.366 1.00 94.06 88 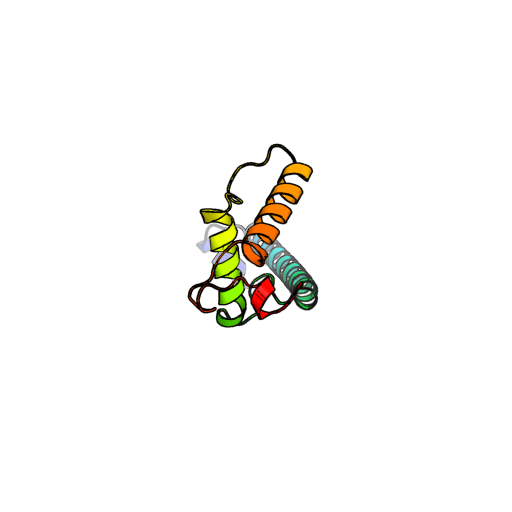ALA A O 1
ATOM 705 N N . GLN A 1 89 ? 4.196 9.085 -15.458 1.00 94.81 89 GLN A N 1
ATOM 706 C CA . GLN A 1 89 ? 5.605 9.052 -15.850 1.00 94.81 89 GLN A CA 1
ATOM 707 C C . GLN A 1 89 ? 6.339 7.867 -15.211 1.00 94.81 89 GLN A C 1
ATOM 709 O O . GLN A 1 89 ? 7.009 7.115 -15.910 1.00 94.81 89 GLN A O 1
ATOM 714 N N . ALA A 1 90 ? 6.171 7.630 -13.907 1.00 95.31 90 ALA A N 1
ATOM 715 C CA . ALA A 1 90 ? 6.808 6.509 -13.218 1.00 95.31 90 ALA A CA 1
ATOM 716 C C . ALA A 1 90 ? 6.384 5.149 -13.802 1.00 95.31 90 ALA A C 1
ATOM 718 O O . ALA A 1 90 ? 7.221 4.267 -13.996 1.00 95.31 90 ALA A O 1
ATOM 719 N N . VAL A 1 91 ? 5.096 4.987 -14.126 1.00 93.38 91 VAL A N 1
ATOM 720 C CA . VAL A 1 91 ? 4.577 3.782 -14.790 1.00 93.38 91 VAL A CA 1
ATOM 721 C C . VAL A 1 91 ? 5.169 3.626 -16.191 1.00 93.38 91 VAL A C 1
ATOM 723 O O . VAL A 1 91 ? 5.578 2.522 -16.550 1.00 93.38 91 VAL A O 1
ATOM 726 N N . HIS A 1 92 ? 5.262 4.713 -16.963 1.00 94.50 92 HIS A N 1
ATOM 727 C CA . HIS A 1 92 ? 5.899 4.697 -18.278 1.00 94.50 92 HIS A CA 1
ATOM 728 C C . HIS A 1 92 ? 7.363 4.250 -18.181 1.00 94.50 92 HIS A C 1
ATOM 730 O O . HIS A 1 92 ? 7.751 3.271 -18.813 1.00 94.50 92 HIS A O 1
ATOM 736 N N . LEU A 1 93 ? 8.155 4.897 -17.324 1.00 94.75 93 LEU A N 1
ATOM 737 C CA . LEU A 1 93 ? 9.567 4.570 -17.131 1.00 94.75 93 LEU A CA 1
ATOM 738 C C . LEU A 1 93 ? 9.762 3.110 -16.702 1.00 94.75 93 LEU A C 1
ATOM 740 O O . LEU A 1 93 ? 10.644 2.423 -17.213 1.00 94.75 93 LEU A O 1
ATOM 744 N N . TYR A 1 94 ? 8.930 2.608 -15.788 1.00 93.94 94 TYR A N 1
ATOM 745 C CA . TYR A 1 94 ? 8.997 1.214 -15.349 1.00 93.94 94 TYR A CA 1
ATOM 746 C C . TYR A 1 94 ? 8.730 0.231 -16.497 1.00 93.94 94 TYR A C 1
ATOM 748 O O . TYR A 1 94 ? 9.439 -0.762 -16.630 1.00 93.94 94 TYR A O 1
ATOM 756 N N . 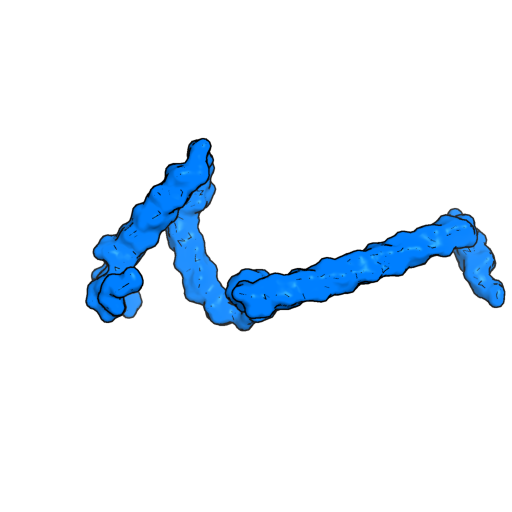ASN A 1 95 ? 7.723 0.498 -17.331 1.00 93.25 95 ASN A N 1
ATOM 757 C CA . ASN A 1 95 ? 7.309 -0.427 -18.385 1.00 93.25 95 ASN A CA 1
ATOM 758 C C . ASN A 1 95 ? 8.171 -0.344 -19.651 1.00 93.25 95 ASN A C 1
ATOM 760 O O . ASN A 1 95 ? 8.380 -1.368 -20.299 1.00 93.25 95 ASN A O 1
ATOM 764 N N . PHE A 1 96 ? 8.654 0.845 -20.013 1.00 94.44 96 PHE A N 1
ATOM 765 C CA . PHE A 1 96 ? 9.289 1.089 -21.311 1.00 94.44 96 PHE A CA 1
ATOM 766 C C . PHE A 1 96 ? 10.794 1.330 -21.234 1.00 94.44 96 PHE A C 1
ATOM 768 O O . PHE A 1 96 ? 11.478 1.071 -22.219 1.00 94.44 96 PHE A O 1
ATOM 775 N N . GLU A 1 97 ? 11.318 1.775 -20.090 1.00 94.38 97 GLU A N 1
ATOM 776 C CA . GLU A 1 97 ? 12.718 2.206 -19.984 1.00 94.38 97 GLU A CA 1
ATOM 777 C C . GLU A 1 97 ? 13.534 1.392 -18.980 1.00 94.38 97 GLU A C 1
ATOM 779 O O . GLU A 1 97 ? 14.743 1.258 -19.150 1.00 94.38 97 GLU A O 1
ATOM 784 N N . ARG A 1 98 ? 12.911 0.807 -17.948 1.00 93.44 98 ARG A N 1
ATOM 785 C CA . ARG A 1 98 ? 13.634 0.027 -16.938 1.00 93.44 98 ARG A CA 1
ATOM 786 C C . ARG A 1 98 ? 14.017 -1.358 -17.476 1.00 93.44 98 ARG A C 1
ATOM 788 O O . ARG A 1 98 ? 13.127 -2.167 -17.732 1.00 93.44 98 ARG A O 1
ATOM 795 N N . PRO A 1 99 ? 15.312 -1.702 -17.566 1.00 93.38 99 PRO A N 1
ATOM 796 C CA . PRO A 1 99 ? 15.732 -3.070 -17.841 1.00 93.38 99 PRO A CA 1
ATOM 797 C C . PRO A 1 99 ? 15.590 -3.934 -16.580 1.00 93.38 99 PRO A C 1
ATOM 799 O O . PRO A 1 99 ? 16.014 -3.546 -15.487 1.00 93.38 99 PRO A O 1
ATOM 802 N N . HIS A 1 100 ? 15.020 -5.132 -16.718 1.00 92.44 100 HIS A N 1
ATOM 803 C CA . HIS A 1 100 ? 14.840 -6.060 -15.600 1.00 92.44 100 HIS A CA 1
ATOM 804 C C . HIS A 1 100 ? 15.759 -7.268 -15.728 1.00 92.44 100 HIS A C 1
ATOM 806 O O . HIS A 1 100 ? 15.681 -8.017 -16.698 1.00 92.44 100 HIS A O 1
ATOM 812 N N . LEU A 1 101 ? 16.560 -7.534 -14.693 1.00 92.56 101 LEU A N 1
ATOM 813 C CA . LEU A 1 101 ? 17.438 -8.709 -14.648 1.00 92.56 101 LEU A CA 1
ATOM 814 C C . LEU A 1 101 ? 16.665 -10.025 -14.851 1.00 92.56 101 LEU A C 1
ATOM 816 O O . LEU A 1 101 ? 17.095 -10.886 -15.609 1.00 92.56 101 LEU A O 1
ATOM 820 N N . SER A 1 102 ? 15.488 -10.157 -14.233 1.00 89.62 102 SER A N 1
ATOM 821 C CA . SER A 1 102 ? 14.623 -11.339 -14.378 1.00 89.62 102 SER A CA 1
ATOM 822 C C . SER A 1 102 ? 14.051 -11.523 -15.787 1.00 89.62 102 SER A C 1
ATOM 824 O O . SER A 1 102 ? 13.532 -12.591 -16.087 1.00 89.62 102 SER A O 1
ATOM 826 N N . LEU A 1 103 ? 14.117 -10.487 -16.627 1.00 91.44 103 LEU A N 1
ATOM 827 C CA . LEU A 1 103 ? 13.698 -10.502 -18.029 1.00 91.44 103 LEU A CA 1
ATOM 828 C C . LEU A 1 103 ? 14.908 -10.495 -18.979 1.00 91.44 103 LEU A C 1
ATOM 830 O O . LEU A 1 103 ? 14.775 -10.118 -20.137 1.00 91.44 103 LEU A O 1
ATOM 834 N N . GLY A 1 104 ? 16.108 -10.844 -18.498 1.00 94.25 104 GLY A N 1
ATOM 835 C CA . GLY A 1 104 ? 17.320 -10.811 -19.320 1.00 94.25 104 GLY A CA 1
ATOM 836 C C . GLY A 1 104 ? 17.716 -9.396 -19.749 1.00 94.25 104 GLY A C 1
ATOM 837 O O . GLY A 1 104 ? 18.183 -9.207 -20.864 1.00 94.25 104 GLY A O 1
ATOM 838 N N . TYR A 1 105 ? 17.500 -8.405 -18.877 1.00 94.31 105 TYR A N 1
ATOM 839 C CA . TYR A 1 105 ? 17.686 -6.970 -19.136 1.00 94.31 105 TYR A CA 1
ATOM 840 C C . TYR A 1 105 ? 16.723 -6.358 -20.165 1.00 94.31 105 TYR A C 1
ATOM 842 O O . TYR A 1 105 ? 16.879 -5.194 -20.524 1.00 94.31 105 TYR A O 1
ATOM 850 N N . ALA A 1 106 ? 15.679 -7.079 -20.576 1.00 93.88 106 ALA A N 1
ATOM 851 C CA . ALA A 1 106 ? 14.584 -6.498 -21.340 1.00 93.88 106 ALA A CA 1
ATOM 852 C C . ALA A 1 106 ? 13.637 -5.665 -20.458 1.00 93.88 106 ALA A C 1
ATOM 854 O O . ALA A 1 106 ? 13.586 -5.820 -19.230 1.00 93.88 106 ALA A O 1
ATOM 855 N N . THR A 1 107 ? 12.863 -4.792 -21.102 1.00 94.69 107 THR A N 1
ATOM 856 C CA . THR A 1 107 ? 11.801 -4.013 -20.455 1.00 94.69 107 THR A CA 1
ATOM 857 C C . 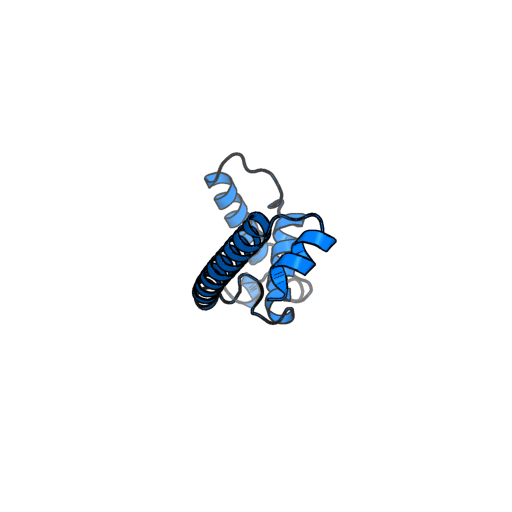THR A 1 107 ? 10.483 -4.798 -20.451 1.00 94.69 107 THR A C 1
ATOM 859 O O . THR A 1 107 ? 10.278 -5.662 -21.312 1.00 94.69 107 THR A O 1
ATOM 862 N N . PRO A 1 108 ? 9.561 -4.534 -19.507 1.00 93.88 108 PRO A N 1
ATOM 863 C CA . PRO A 1 108 ? 8.275 -5.225 -19.466 1.00 93.88 108 PRO A CA 1
ATOM 864 C C . PRO A 1 108 ? 7.486 -5.087 -20.772 1.00 93.88 108 PRO A C 1
ATOM 866 O O . PRO A 1 108 ? 6.970 -6.083 -21.274 1.00 93.88 108 PRO A O 1
ATOM 869 N N . ALA A 1 109 ? 7.456 -3.890 -21.364 1.00 94.25 109 ALA A N 1
ATOM 870 C CA . ALA A 1 109 ? 6.768 -3.646 -22.630 1.00 94.25 109 ALA A CA 1
ATOM 871 C C . ALA A 1 109 ? 7.375 -4.439 -23.799 1.00 94.25 109 ALA A C 1
ATOM 873 O O . ALA A 1 109 ? 6.643 -4.871 -24.685 1.00 94.25 109 ALA A O 1
ATOM 874 N N . HIS A 1 110 ? 8.692 -4.679 -23.794 1.00 93.25 110 HIS A N 1
ATOM 875 C CA . HIS A 1 110 ? 9.344 -5.496 -24.820 1.00 93.25 110 HIS A CA 1
ATOM 876 C C . HIS A 1 110 ? 8.923 -6.972 -24.751 1.00 93.25 110 HIS A C 1
ATOM 878 O O . HIS A 1 110 ? 8.731 -7.603 -25.786 1.00 93.25 110 HIS A O 1
ATOM 884 N N . ILE A 1 111 ? 8.769 -7.524 -23.542 1.00 92.56 111 ILE A N 1
ATOM 885 C CA . ILE A 1 111 ? 8.443 -8.945 -23.342 1.00 92.56 111 ILE A CA 1
ATOM 886 C C . ILE A 1 111 ? 6.940 -9.221 -23.449 1.00 92.56 111 ILE A C 1
ATOM 888 O O . ILE A 1 111 ? 6.544 -10.242 -24.008 1.00 92.56 111 ILE A O 1
ATOM 892 N N . PHE A 1 112 ? 6.101 -8.342 -22.898 1.00 88.69 112 PHE A N 1
ATOM 893 C CA . PHE A 1 112 ? 4.662 -8.587 -22.753 1.00 88.69 112 PHE A CA 1
ATOM 894 C C . PHE A 1 112 ? 3.790 -7.788 -23.735 1.00 88.69 112 PHE A C 1
ATOM 896 O O . PHE A 1 112 ? 2.584 -8.021 -23.787 1.00 88.69 112 PHE A O 1
ATOM 903 N N . GLY A 1 113 ? 4.378 -6.886 -24.530 1.00 76.38 113 GLY A N 1
ATOM 904 C CA . GLY A 1 113 ? 3.637 -5.934 -25.361 1.00 76.38 113 GLY A CA 1
ATOM 905 C C . GLY A 1 113 ? 3.036 -4.788 -24.540 1.00 76.38 113 GLY A C 1
ATOM 906 O O . GLY A 1 113 ? 3.055 -4.804 -23.308 1.00 76.38 113 GLY A O 1
ATOM 907 N N . SER A 1 114 ? 2.534 -3.752 -25.217 1.00 60.06 114 SER A N 1
ATOM 908 C CA . SER A 1 114 ? 1.864 -2.614 -24.576 1.00 60.06 114 SER A CA 1
ATOM 909 C C . SER A 1 114 ? 0.644 -3.095 -23.776 1.00 60.06 114 SER A C 1
ATOM 911 O O . SER A 1 114 ? -0.268 -3.688 -24.351 1.00 60.06 114 SER A O 1
ATOM 913 N N . LEU A 1 115 ? 0.653 -2.839 -22.463 1.00 52.16 115 LEU A N 1
ATOM 914 C CA . LEU A 1 115 ? -0.493 -3.011 -21.559 1.00 52.16 115 LEU A CA 1
ATOM 915 C C . LEU A 1 115 ? -1.630 -2.035 -21.879 1.00 52.16 115 LEU A C 1
ATOM 917 O O . LEU A 1 115 ? -1.317 -0.875 -22.232 1.00 52.16 115 LEU A O 1
#

Sequence (115 aa):
MPTYQACQWFGVTPQAYYQARKRDLRKEAEAQLILALVREIRKRHPRMGAVGNAYDNAPAKRLNGILKTEYLLSSLFPSKSQAIETVAQAVHLYNFERPHLSLGYATPAHIFGSL

Secondary structure (DSSP, 8-state):
--HHHHHHHTT--HHHHHHHHHHHHHHHHHHHHHHHHHHHHHHH-TTSSSSS-TTTTHHHHHHHHHHHHTS-TTSPPSSHHHHHHHHHHHHHIIIII---GGGTT--HHHHH---

pLDDT: mean 86.43, std 11.33, range [49.56, 96.12]

Radius of gyration: 26.22 Å; chains: 1; bounding box: 47×35×72 Å

Foldseek 3Di:
DVQCVVCVVVVHHSVRVVVVVVVVVVVVVVVVVVVVVVVVVCVVVVLPDDNDPPVVCPVVVVVVVCCVPVLVLVDDDPDPVRNVVSVVVSVCCQQPPAQDVVVVGDHNCVVPNDD